Protein AF-A0A327JE93-F1 (afdb_monomer_lite)

Structure (mmCIF, N/CA/C/O backbone):
data_AF-A0A327JE93-F1
#
_entry.id   AF-A0A327JE93-F1
#
loop_
_atom_site.group_PDB
_atom_site.id
_atom_site.type_symbol
_atom_site.label_atom_id
_atom_site.label_alt_id
_atom_site.label_comp_id
_atom_site.label_asym_id
_atom_site.label_entity_id
_atom_site.label_seq_id
_atom_site.pdbx_PDB_ins_code
_atom_site.Cartn_x
_atom_site.Cartn_y
_atom_site.Cartn_z
_atom_site.occupancy
_atom_site.B_iso_or_equiv
_atom_site.auth_seq_id
_atom_site.auth_comp_id
_atom_site.auth_asym_id
_atom_site.auth_atom_id
_atom_site.pdbx_PDB_model_num
ATOM 1 N N . MET A 1 1 ? 20.959 5.901 -32.735 1.00 60.09 1 MET A N 1
ATOM 2 C CA . MET A 1 1 ? 19.757 5.171 -32.271 1.00 60.09 1 MET A CA 1
ATOM 3 C C . MET A 1 1 ? 19.892 4.758 -30.803 1.00 60.09 1 MET A C 1
ATOM 5 O O . MET A 1 1 ? 19.018 5.118 -30.024 1.00 60.09 1 MET A O 1
ATOM 9 N N . CYS A 1 2 ? 21.016 4.156 -30.385 1.00 70.19 2 CYS A N 1
ATOM 10 C CA . CYS A 1 2 ? 21.260 3.728 -28.993 1.00 70.19 2 CYS A CA 1
ATOM 11 C C . CYS A 1 2 ? 21.131 4.843 -27.937 1.00 70.19 2 CYS A C 1
ATOM 13 O O . CYS A 1 2 ? 20.485 4.636 -26.917 1.00 70.19 2 CYS A O 1
ATOM 15 N N . ASN A 1 3 ? 21.637 6.059 -28.193 1.00 75.62 3 ASN A N 1
ATOM 16 C CA . ASN A 1 3 ? 21.497 7.179 -27.241 1.00 75.62 3 ASN A CA 1
ATOM 17 C C . ASN A 1 3 ? 20.032 7.545 -26.941 1.00 75.62 3 ASN A C 1
ATOM 19 O O . ASN A 1 3 ? 19.712 7.931 -25.821 1.00 75.62 3 ASN A O 1
ATOM 23 N N . MET A 1 4 ? 19.132 7.411 -27.921 1.00 80.50 4 MET A N 1
ATOM 24 C CA . MET A 1 4 ? 17.709 7.693 -27.719 1.00 80.50 4 MET A CA 1
ATOM 25 C C . MET A 1 4 ? 17.044 6.601 -26.874 1.00 80.50 4 MET A C 1
ATOM 27 O O . MET A 1 4 ? 16.288 6.925 -25.965 1.00 80.50 4 MET A O 1
ATOM 31 N N . LEU A 1 5 ? 17.377 5.329 -27.125 1.00 78.69 5 LEU A N 1
ATOM 32 C CA . LEU A 1 5 ? 16.894 4.192 -26.335 1.00 78.69 5 LEU A CA 1
ATOM 33 C C . LEU A 1 5 ? 17.378 4.266 -24.882 1.00 78.69 5 LEU A C 1
ATOM 35 O O . LEU A 1 5 ? 16.567 4.111 -23.976 1.00 78.69 5 LEU A O 1
ATOM 39 N N . ARG A 1 6 ? 18.649 4.617 -24.651 1.00 81.75 6 ARG A N 1
ATOM 40 C CA . ARG A 1 6 ? 19.206 4.831 -23.303 1.00 81.75 6 ARG A CA 1
ATOM 41 C C . ARG A 1 6 ? 18.495 5.957 -22.546 1.00 81.75 6 ARG A C 1
ATOM 43 O O . ARG A 1 6 ? 18.155 5.792 -21.381 1.00 81.75 6 ARG A O 1
ATOM 50 N N . LEU A 1 7 ? 18.206 7.085 -23.205 1.00 83.38 7 LEU A N 1
ATOM 51 C CA . LEU A 1 7 ? 17.435 8.177 -22.592 1.00 83.38 7 LEU A CA 1
ATOM 52 C C . LEU A 1 7 ? 15.996 7.766 -22.259 1.00 83.38 7 LEU A C 1
ATOM 54 O O . LEU A 1 7 ? 15.440 8.227 -21.264 1.00 83.38 7 LEU A O 1
ATOM 58 N N . MET A 1 8 ? 15.376 6.929 -23.094 1.00 85.00 8 MET A N 1
ATOM 59 C CA . MET A 1 8 ? 14.058 6.370 -22.802 1.00 85.00 8 MET A CA 1
ATOM 60 C C . MET A 1 8 ? 14.125 5.379 -21.628 1.00 85.00 8 MET A C 1
ATOM 62 O O . MET A 1 8 ? 13.244 5.422 -20.774 1.00 85.00 8 MET A O 1
ATOM 66 N N . ASN A 1 9 ? 15.174 4.551 -21.541 1.00 87.75 9 ASN A N 1
ATOM 67 C CA . ASN A 1 9 ? 15.390 3.630 -20.420 1.00 87.75 9 ASN A CA 1
ATOM 68 C C . ASN A 1 9 ? 15.535 4.379 -19.095 1.00 87.75 9 ASN A C 1
ATOM 70 O O . ASN A 1 9 ? 14.798 4.099 -18.160 1.00 87.75 9 ASN A O 1
ATOM 74 N N . LEU A 1 10 ? 16.353 5.438 -19.067 1.00 88.25 10 LEU A N 1
ATOM 75 C CA . LEU A 1 10 ? 16.530 6.285 -17.884 1.00 88.25 10 LEU A CA 1
ATOM 76 C C . LEU A 1 10 ? 15.201 6.867 -17.369 1.00 88.25 10 LEU A C 1
ATOM 78 O O . LEU A 1 10 ? 14.983 6.972 -16.165 1.00 88.25 10 LEU A O 1
ATOM 82 N N . LYS A 1 11 ? 14.286 7.248 -18.271 1.00 88.56 11 LYS A N 1
ATOM 83 C CA . LYS A 1 11 ? 12.955 7.737 -17.875 1.00 88.56 11 LYS A CA 1
ATOM 84 C C . LYS A 1 11 ? 12.095 6.640 -17.252 1.00 88.56 11 LYS A C 1
ATOM 86 O O . LYS A 1 11 ? 11.369 6.918 -16.300 1.00 88.56 11 LYS A O 1
ATOM 91 N N . ASP A 1 12 ? 12.154 5.422 -17.780 1.00 89.56 12 ASP A N 1
ATOM 92 C CA . ASP A 1 12 ? 11.405 4.300 -17.214 1.00 89.56 12 ASP A CA 1
ATOM 93 C C . ASP A 1 12 ? 12.036 3.785 -15.912 1.00 89.56 12 ASP A C 1
ATOM 95 O O . ASP A 1 12 ? 11.295 3.441 -14.997 1.00 89.56 12 ASP A O 1
ATOM 99 N N . GLU A 1 13 ? 13.360 3.853 -15.750 1.00 89.25 13 GLU A N 1
ATOM 100 C CA . GLU A 1 13 ? 14.053 3.614 -14.474 1.00 89.25 13 GLU A CA 1
ATOM 101 C C . GLU A 1 13 ? 13.635 4.632 -13.399 1.00 89.25 13 GLU A C 1
ATOM 103 O O . GLU A 1 13 ? 13.367 4.273 -12.250 1.00 89.25 13 GLU A O 1
ATOM 108 N N . GLN A 1 14 ? 13.515 5.913 -13.767 1.00 92.12 14 GLN A N 1
ATOM 109 C CA . GLN A 1 14 ? 12.978 6.949 -12.877 1.00 92.12 14 GLN A CA 1
ATOM 110 C C . GLN A 1 14 ? 11.518 6.673 -12.493 1.00 92.12 14 GLN A C 1
ATOM 112 O O . GLN A 1 14 ? 11.146 6.841 -11.330 1.00 92.12 14 GLN A O 1
ATOM 117 N N . ALA A 1 15 ? 10.690 6.227 -13.443 1.00 89.94 15 ALA A N 1
ATOM 118 C CA . ALA A 1 15 ? 9.308 5.837 -13.171 1.00 89.94 15 ALA A CA 1
ATOM 119 C C . ALA A 1 15 ? 9.230 4.604 -12.254 1.00 89.94 15 ALA A C 1
ATOM 121 O O . ALA A 1 15 ? 8.445 4.605 -11.309 1.00 89.94 15 ALA A O 1
ATOM 122 N N . LEU A 1 16 ? 10.088 3.602 -12.468 1.00 91.75 16 LEU A N 1
ATOM 123 C CA . LEU A 1 16 ? 10.202 2.424 -11.607 1.00 91.75 16 LEU A CA 1
ATOM 124 C C . LEU A 1 16 ? 10.612 2.812 -10.181 1.00 91.75 16 LEU A C 1
ATOM 126 O O . LEU A 1 16 ? 10.018 2.350 -9.212 1.00 91.75 16 LEU A O 1
ATOM 130 N N . THR A 1 17 ? 11.580 3.721 -10.049 1.00 93.12 17 THR A N 1
ATOM 131 C CA . THR A 1 17 ? 12.024 4.242 -8.747 1.00 93.12 17 THR A CA 1
ATOM 132 C C . THR A 1 17 ? 10.876 4.941 -8.018 1.00 93.12 17 THR A C 1
ATOM 134 O O . THR A 1 17 ? 10.692 4.764 -6.815 1.00 93.12 17 THR A O 1
ATOM 137 N N . LYS A 1 18 ? 10.061 5.712 -8.747 1.00 93.38 18 LYS A N 1
ATOM 138 C CA . LYS A 1 18 ? 8.865 6.347 -8.189 1.00 93.38 18 LYS A CA 1
ATOM 139 C C . LYS A 1 18 ? 7.839 5.309 -7.718 1.00 93.38 18 LYS A C 1
ATOM 141 O O . LYS A 1 18 ? 7.333 5.456 -6.611 1.00 93.38 18 LYS A O 1
ATOM 146 N N . ALA A 1 19 ? 7.577 4.263 -8.502 1.00 91.50 19 ALA A N 1
ATOM 147 C CA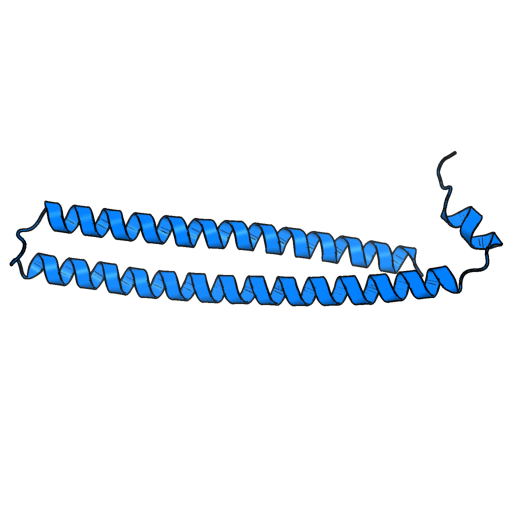 . ALA A 1 19 ? 6.671 3.182 -8.109 1.00 91.50 19 ALA A CA 1
ATOM 148 C C . ALA A 1 19 ? 7.150 2.465 -6.831 1.00 91.50 19 ALA A C 1
ATOM 150 O O . ALA A 1 19 ? 6.361 2.246 -5.920 1.00 91.50 19 ALA A O 1
ATOM 151 N N . MET A 1 20 ? 8.454 2.199 -6.697 1.00 91.31 20 MET A N 1
ATOM 152 C CA . MET A 1 20 ? 9.032 1.610 -5.476 1.00 91.31 20 MET A CA 1
ATOM 153 C C . MET A 1 20 ? 8.905 2.520 -4.242 1.00 91.31 20 MET A C 1
ATOM 155 O O . MET A 1 20 ? 8.687 2.049 -3.123 1.00 91.31 20 MET A O 1
ATOM 159 N N . ASN A 1 21 ? 9.022 3.838 -4.424 1.00 93.25 21 ASN A N 1
ATOM 160 C CA . ASN A 1 21 ? 8.769 4.786 -3.338 1.00 93.25 21 ASN A CA 1
ATOM 161 C C . ASN A 1 21 ? 7.286 4.787 -2.938 1.00 93.25 21 ASN A C 1
ATOM 163 O O . ASN A 1 21 ? 6.984 4.786 -1.746 1.00 93.25 21 ASN A O 1
ATOM 167 N N . ASN A 1 22 ? 6.373 4.725 -3.912 1.00 91.69 22 ASN A N 1
ATOM 168 C CA . ASN A 1 22 ? 4.937 4.614 -3.651 1.00 91.69 22 ASN A CA 1
ATOM 169 C C . ASN A 1 22 ? 4.591 3.302 -2.918 1.00 91.69 22 ASN A C 1
ATOM 171 O O . ASN A 1 22 ? 3.792 3.327 -1.990 1.00 91.69 22 ASN A O 1
ATOM 175 N N . GLU A 1 23 ? 5.223 2.176 -3.274 1.00 91.50 23 GLU A N 1
ATOM 176 C CA . GLU A 1 23 ? 5.091 0.876 -2.582 1.00 91.50 23 GLU A CA 1
ATOM 177 C C . GLU A 1 23 ? 5.505 0.989 -1.106 1.00 91.50 23 GLU A C 1
ATOM 179 O O . GLU A 1 23 ? 4.824 0.497 -0.202 1.00 91.50 23 GLU A O 1
ATOM 184 N N . THR A 1 24 ? 6.604 1.705 -0.849 1.00 92.69 24 THR A N 1
ATOM 185 C CA . THR A 1 24 ? 7.081 1.976 0.513 1.00 92.69 24 THR A CA 1
ATOM 186 C C . THR A 1 24 ? 6.076 2.830 1.294 1.00 92.69 24 THR A C 1
ATOM 188 O O . THR A 1 24 ? 5.797 2.549 2.461 1.00 92.69 24 THR A O 1
ATOM 191 N N . GLU A 1 25 ? 5.498 3.852 0.658 1.00 93.25 25 GLU A N 1
ATOM 192 C CA . GLU A 1 25 ? 4.477 4.709 1.266 1.00 93.25 25 GLU A CA 1
ATOM 193 C C . GLU A 1 25 ? 3.187 3.933 1.577 1.00 93.25 25 GLU A C 1
ATOM 195 O O . GLU A 1 25 ? 2.669 4.031 2.691 1.00 93.25 25 GLU A O 1
ATOM 200 N N . ALA A 1 26 ? 2.691 3.130 0.633 1.00 91.50 26 ALA A N 1
ATOM 201 C CA . ALA A 1 26 ? 1.508 2.290 0.814 1.00 91.50 26 ALA A CA 1
ATOM 202 C C . ALA A 1 26 ? 1.699 1.288 1.966 1.00 91.50 26 ALA A C 1
ATOM 204 O O . ALA A 1 26 ? 0.853 1.196 2.857 1.00 91.50 26 ALA A O 1
ATOM 205 N N . THR A 1 27 ? 2.862 0.634 2.033 1.00 91.00 27 THR A N 1
ATOM 206 C CA . THR A 1 27 ? 3.218 -0.268 3.142 1.00 91.00 27 THR A CA 1
ATOM 207 C C . THR A 1 27 ? 3.223 0.454 4.495 1.00 91.00 27 THR A C 1
ATOM 209 O O . THR A 1 27 ? 2.725 -0.082 5.493 1.00 91.00 27 THR A O 1
ATOM 212 N N . SER A 1 28 ? 3.755 1.683 4.546 1.00 95.38 28 SER A N 1
ATOM 213 C CA . SER A 1 28 ? 3.718 2.504 5.763 1.00 95.38 28 SER A CA 1
ATOM 214 C C . SER A 1 28 ? 2.280 2.800 6.182 1.00 95.38 28 SER A C 1
ATOM 216 O O . SER A 1 28 ? 1.933 2.567 7.336 1.00 95.38 28 SER A O 1
ATOM 218 N N . LYS A 1 29 ? 1.424 3.226 5.243 1.00 94.94 29 LYS A N 1
ATOM 219 C CA . LYS A 1 29 ? 0.010 3.534 5.513 1.00 94.94 29 LYS A CA 1
ATOM 220 C C . LYS A 1 29 ? -0.762 2.327 6.038 1.00 94.94 29 LYS A C 1
ATOM 222 O O . LYS A 1 29 ? -1.504 2.470 7.002 1.00 94.94 29 LYS A O 1
ATOM 227 N N . ILE A 1 30 ? -0.552 1.139 5.470 1.00 93.75 30 ILE A N 1
ATOM 228 C CA . ILE A 1 30 ? -1.176 -0.105 5.957 1.00 93.75 30 ILE A CA 1
ATOM 229 C C . ILE A 1 30 ? -0.731 -0.405 7.396 1.00 93.75 30 ILE A C 1
ATOM 231 O O . ILE A 1 30 ? -1.542 -0.777 8.246 1.00 93.75 30 ILE A O 1
ATOM 235 N N . THR A 1 31 ? 0.558 -0.219 7.686 1.00 94.88 31 THR A N 1
ATOM 236 C CA . THR A 1 31 ? 1.110 -0.440 9.030 1.00 94.88 31 THR A CA 1
ATOM 237 C C . THR A 1 31 ? 0.546 0.557 10.044 1.00 94.88 31 THR A C 1
ATOM 239 O O . THR A 1 31 ? 0.174 0.158 11.151 1.00 94.88 31 THR A O 1
ATOM 242 N N . ASP A 1 32 ? 0.461 1.835 9.673 1.00 96.38 32 ASP A N 1
ATOM 243 C CA . ASP A 1 32 ? -0.118 2.887 10.508 1.00 96.38 32 ASP A CA 1
ATOM 244 C C . ASP A 1 32 ? -1.612 2.636 10.756 1.00 96.38 32 ASP A C 1
ATOM 246 O O . ASP A 1 32 ? -2.034 2.635 11.910 1.00 96.38 32 ASP A O 1
ATOM 250 N N . LEU A 1 33 ? -2.385 2.286 9.723 1.00 96.56 33 LEU A N 1
ATOM 251 C CA . LEU A 1 33 ? -3.806 1.946 9.846 1.00 96.56 33 LEU A CA 1
ATOM 252 C C . LEU A 1 33 ? -4.034 0.779 10.825 1.00 96.56 33 LEU A C 1
ATOM 254 O O . LEU A 1 33 ? -4.914 0.836 11.685 1.00 96.56 33 LEU A O 1
ATOM 258 N N . ALA A 1 34 ? -3.215 -0.274 10.746 1.00 95.81 34 ALA A N 1
ATOM 259 C CA . ALA A 1 34 ? -3.302 -1.414 11.661 1.00 95.81 34 ALA A CA 1
ATOM 260 C C . ALA A 1 34 ? -2.970 -1.040 13.118 1.00 95.81 34 ALA A C 1
ATOM 262 O O . ALA A 1 34 ? -3.534 -1.621 14.055 1.00 95.81 34 ALA A O 1
ATOM 263 N N . ARG A 1 35 ? -2.050 -0.088 13.327 1.00 97.62 35 ARG A N 1
ATOM 264 C CA . ARG A 1 35 ? -1.754 0.460 14.658 1.00 97.62 35 ARG A CA 1
ATOM 265 C C . ARG A 1 35 ? -2.936 1.273 15.172 1.00 97.62 35 ARG A C 1
ATOM 267 O O . ARG A 1 35 ? -3.387 1.018 16.286 1.00 97.62 35 ARG A O 1
ATOM 274 N N . ASP A 1 36 ? -3.449 2.187 14.361 1.00 96.62 36 ASP A N 1
ATOM 275 C CA . ASP A 1 36 ? -4.513 3.107 14.754 1.00 96.62 36 ASP A CA 1
ATOM 276 C C . ASP A 1 36 ? -5.800 2.342 15.103 1.00 96.62 36 ASP A C 1
ATOM 278 O O . ASP A 1 36 ? -6.408 2.599 16.143 1.00 96.62 36 ASP A O 1
ATOM 282 N N . TYR A 1 37 ? -6.145 1.304 14.331 1.00 96.94 37 TYR A N 1
ATOM 283 C CA . TYR A 1 37 ? -7.236 0.380 14.663 1.00 96.94 37 TYR A CA 1
ATOM 284 C C . TYR A 1 37 ? -7.036 -0.303 16.026 1.00 96.94 37 TYR A C 1
ATOM 286 O O . TYR A 1 37 ? -7.951 -0.361 16.854 1.00 96.94 37 TYR A O 1
ATOM 294 N N . ARG A 1 38 ? -5.826 -0.814 16.293 1.00 97.50 38 ARG A N 1
ATOM 295 C CA . ARG A 1 38 ? -5.509 -1.478 17.566 1.00 97.50 38 ARG A CA 1
ATOM 296 C C . ARG A 1 38 ? -5.643 -0.519 18.744 1.00 97.50 38 ARG A C 1
ATOM 298 O O . ARG A 1 38 ? -6.190 -0.909 19.779 1.00 97.50 38 ARG A O 1
ATOM 305 N N . ASP A 1 39 ? -5.144 0.701 18.594 1.00 97.81 39 ASP A N 1
ATOM 306 C CA . ASP A 1 39 ? -5.177 1.717 19.641 1.00 97.81 39 ASP A CA 1
ATOM 307 C C . ASP A 1 39 ? -6.610 2.207 19.893 1.00 97.81 39 ASP A C 1
ATOM 309 O O . ASP A 1 39 ? -7.033 2.275 21.048 1.00 97.81 39 ASP A O 1
ATOM 313 N N . ALA A 1 40 ? -7.404 2.427 18.841 1.00 96.00 40 ALA A N 1
ATOM 314 C CA . ALA A 1 40 ? -8.824 2.758 18.957 1.00 96.00 40 ALA A CA 1
ATOM 315 C C . ALA A 1 40 ? -9.607 1.663 19.701 1.00 96.00 40 ALA A C 1
ATOM 317 O O . ALA A 1 40 ? -10.297 1.943 20.685 1.00 96.00 40 ALA A O 1
ATOM 318 N N . LYS A 1 41 ? -9.427 0.395 19.309 1.00 96.19 41 LYS A N 1
ATOM 319 C CA . LYS A 1 41 ? -10.074 -0.749 19.968 1.00 96.19 41 LYS A CA 1
ATOM 320 C C . LYS A 1 41 ? -9.659 -0.879 21.432 1.00 96.19 41 LYS A C 1
ATOM 322 O O . LYS A 1 41 ? -10.485 -1.186 22.291 1.00 96.19 41 LYS A O 1
ATOM 327 N N . LYS A 1 42 ? -8.381 -0.641 21.740 1.00 96.62 42 LYS A N 1
ATOM 328 C CA . LYS A 1 42 ? -7.874 -0.639 23.117 1.00 96.62 42 LYS A CA 1
ATOM 329 C C . LYS A 1 42 ? -8.522 0.465 23.955 1.00 96.62 42 LYS A C 1
ATOM 331 O O . LYS A 1 42 ? -8.868 0.196 25.101 1.00 96.62 42 LYS A O 1
ATOM 336 N N . ASN A 1 43 ? -8.692 1.661 23.398 1.00 96.12 43 ASN A N 1
ATOM 337 C CA . ASN A 1 43 ? -9.315 2.783 24.098 1.00 96.12 43 ASN A CA 1
ATOM 338 C C . ASN A 1 43 ? -10.791 2.503 24.402 1.00 96.12 43 ASN A C 1
ATOM 340 O O . ASN A 1 43 ? -11.199 2.651 25.549 1.00 96.12 43 ASN A O 1
ATOM 344 N N . ILE A 1 44 ? -11.550 1.981 23.433 1.00 94.56 44 ILE A N 1
ATOM 345 C CA . ILE A 1 44 ? -12.949 1.570 23.646 1.00 94.56 44 ILE A CA 1
ATOM 346 C C . ILE A 1 44 ? -13.044 0.497 24.742 1.00 94.56 44 ILE A C 1
ATOM 348 O O . ILE A 1 44 ? -13.852 0.607 25.658 1.00 94.56 44 ILE A O 1
ATOM 352 N N . ASN A 1 45 ? -12.166 -0.510 24.710 1.00 93.62 45 ASN A N 1
ATOM 353 C CA . ASN A 1 45 ? -12.122 -1.551 25.745 1.00 93.62 45 ASN A CA 1
ATOM 354 C C . ASN A 1 45 ? -11.744 -1.036 27.142 1.00 93.62 45 ASN A C 1
ATOM 356 O O . ASN A 1 45 ? -11.980 -1.740 28.119 1.00 93.62 45 ASN A O 1
ATOM 360 N N . ALA A 1 46 ? -11.086 0.120 27.240 1.00 94.25 46 ALA A N 1
ATOM 361 C CA . ALA A 1 46 ? -10.727 0.733 28.514 1.00 94.25 46 ALA A CA 1
ATOM 362 C C . ALA A 1 46 ? -11.820 1.678 29.038 1.00 94.25 46 ALA A C 1
ATOM 364 O O . ALA A 1 46 ? -11.877 1.922 30.241 1.00 94.25 46 ALA A O 1
ATOM 365 N N . GLU A 1 47 ? -12.648 2.221 28.145 1.00 94.38 47 GLU A N 1
ATOM 366 C CA . GLU A 1 47 ? -13.719 3.168 28.464 1.00 94.38 47 GLU A CA 1
ATOM 367 C C . GLU A 1 47 ? -15.021 2.467 28.878 1.00 94.38 47 GLU A C 1
ATOM 369 O O . GLU A 1 47 ? -15.739 2.981 29.732 1.00 94.38 47 GLU A O 1
ATOM 374 N N . TYR A 1 48 ? -15.290 1.278 28.332 1.00 92.94 48 TYR A N 1
ATOM 375 C CA . TYR A 1 48 ? -16.538 0.546 28.546 1.00 92.94 48 TYR A CA 1
ATOM 376 C C . TYR A 1 48 ? -16.332 -0.798 29.246 1.00 92.94 48 TYR A C 1
ATOM 378 O O . TYR A 1 48 ? -15.308 -1.466 29.074 1.00 92.94 48 TYR A O 1
ATOM 386 N N . GLU A 1 49 ? -17.345 -1.230 30.002 1.00 88.75 49 GLU A N 1
ATOM 387 C CA . GLU A 1 49 ? -17.392 -2.589 30.539 1.00 88.75 49 GLU A CA 1
ATOM 388 C C . GLU A 1 49 ? -17.566 -3.620 29.413 1.00 88.75 49 GLU A C 1
ATOM 390 O O . GLU A 1 49 ? -18.032 -3.321 28.314 1.00 88.75 49 GLU A O 1
ATOM 395 N N . TYR A 1 50 ? -17.156 -4.861 29.675 1.00 81.75 50 TYR A N 1
ATOM 396 C CA . TYR A 1 50 ? -17.102 -5.898 28.644 1.00 81.75 50 TYR A CA 1
ATOM 397 C C . TYR A 1 50 ? -18.481 -6.237 28.050 1.00 81.75 50 TYR A C 1
ATOM 399 O O . TYR A 1 50 ? -18.572 -6.406 26.834 1.00 81.75 50 TYR A O 1
ATOM 407 N N . ASP A 1 51 ? -19.521 -6.272 28.891 1.00 86.50 51 ASP A N 1
ATOM 408 C CA . ASP A 1 51 ? -20.906 -6.613 28.524 1.00 86.50 51 ASP A CA 1
ATOM 409 C C . ASP A 1 51 ? -21.735 -5.387 28.084 1.00 86.50 51 ASP A C 1
ATOM 411 O O . ASP A 1 51 ? -22.965 -5.449 28.008 1.00 86.50 51 ASP A O 1
ATOM 415 N N . ASP A 1 52 ? -21.083 -4.249 27.829 1.00 92.25 52 ASP A N 1
ATOM 416 C CA . ASP A 1 52 ? -21.764 -3.036 27.390 1.00 92.25 52 ASP A CA 1
ATOM 417 C C . ASP A 1 52 ? -22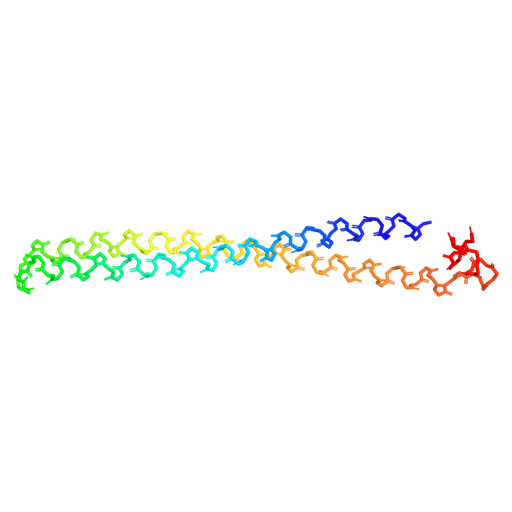.113 -3.109 25.894 1.00 92.25 52 ASP A C 1
ATOM 419 O O . ASP A 1 52 ? -21.246 -3.277 25.034 1.00 92.25 52 ASP A O 1
ATOM 423 N N . VAL A 1 53 ? -23.395 -2.940 25.571 1.00 91.94 53 VAL A N 1
ATOM 424 C CA . VAL A 1 53 ? -23.893 -2.914 24.188 1.00 91.94 53 VAL A CA 1
ATOM 425 C C . VAL A 1 53 ? -23.287 -1.745 23.400 1.00 91.94 53 VAL A C 1
ATOM 427 O O . VAL A 1 53 ? -23.026 -1.879 22.205 1.00 91.94 53 VAL A O 1
ATOM 430 N N . GLU A 1 54 ? -23.017 -0.609 24.050 1.00 92.44 54 GLU A N 1
ATOM 431 C CA . GLU A 1 54 ? -22.386 0.550 23.408 1.00 92.44 54 GLU A CA 1
ATOM 432 C C . GLU A 1 54 ? -20.938 0.240 22.997 1.00 92.44 54 GLU A C 1
ATOM 434 O O . GLU A 1 54 ? -20.472 0.683 21.944 1.00 92.44 54 GLU A O 1
ATOM 439 N N . ARG A 1 55 ? -20.234 -0.589 23.780 1.00 94.25 55 ARG A N 1
ATOM 440 C CA . ARG A 1 55 ? -18.884 -1.059 23.448 1.00 94.25 55 ARG A CA 1
ATOM 441 C C . ARG A 1 55 ? -18.883 -1.867 22.157 1.00 94.25 55 ARG A C 1
ATOM 443 O O . ARG A 1 55 ? -18.023 -1.647 21.307 1.00 94.25 55 ARG A O 1
ATOM 450 N N . GLU A 1 56 ? -19.810 -2.814 22.029 1.00 93.69 56 GLU A N 1
ATOM 451 C CA . GLU A 1 56 ? -19.910 -3.673 20.845 1.00 93.69 56 GLU A CA 1
ATOM 452 C C . GLU A 1 56 ? -20.196 -2.850 19.587 1.00 93.69 56 GLU A C 1
ATOM 454 O O . GLU A 1 56 ? -19.484 -3.004 18.597 1.00 93.69 56 GLU A O 1
ATOM 459 N N . GLN A 1 57 ? -21.144 -1.910 19.663 1.00 95.25 57 GLN A N 1
ATOM 460 C CA . GLN A 1 57 ? -21.477 -1.012 18.552 1.00 95.25 57 GLN A CA 1
ATOM 461 C C . GLN A 1 57 ? -20.271 -0.176 18.111 1.00 95.25 57 GLN A C 1
ATOM 463 O O . GLN A 1 57 ? -19.944 -0.134 16.928 1.00 95.25 57 GLN A O 1
ATOM 468 N N . LYS A 1 58 ? -19.544 0.431 19.057 1.00 95.12 58 LYS A N 1
ATOM 469 C CA . LYS A 1 58 ? -18.345 1.217 18.730 1.00 95.12 58 LYS A CA 1
ATOM 470 C C . LYS A 1 58 ? -17.226 0.371 18.129 1.00 95.12 58 LYS A C 1
ATOM 472 O O . LYS A 1 58 ? -16.507 0.853 17.259 1.00 95.12 58 LYS A O 1
ATOM 477 N N . ILE A 1 59 ? -17.045 -0.869 18.597 1.00 95.00 59 ILE A N 1
ATOM 478 C CA . ILE A 1 59 ? -16.060 -1.792 18.016 1.00 95.00 59 ILE A CA 1
ATOM 479 C C . ILE A 1 59 ? -16.445 -2.151 16.580 1.00 95.00 59 ILE A C 1
ATOM 481 O O . ILE A 1 59 ? -15.569 -2.159 15.721 1.00 95.00 59 ILE A O 1
ATOM 485 N N . GLU A 1 60 ? -17.723 -2.422 16.319 1.00 96.38 60 GLU A N 1
ATOM 486 C CA . GLU A 1 60 ? -18.222 -2.730 14.976 1.00 96.38 60 GLU A CA 1
ATOM 487 C C . GLU A 1 60 ? -17.996 -1.555 14.012 1.00 96.38 60 GLU A C 1
ATOM 489 O O . GLU A 1 60 ? -17.423 -1.748 12.941 1.00 96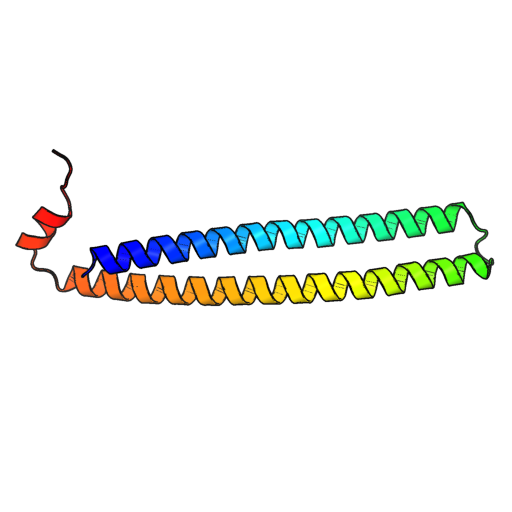.38 60 GLU A O 1
ATOM 494 N N . GLU A 1 61 ? -18.313 -0.326 14.431 1.00 96.50 61 GLU A N 1
ATOM 495 C CA . GLU A 1 61 ? -18.090 0.886 13.630 1.00 96.50 61 GLU A CA 1
ATOM 496 C C . GLU A 1 61 ? -16.617 1.068 13.228 1.00 96.50 61 GLU A C 1
ATOM 498 O O . GLU A 1 61 ? -16.313 1.303 12.054 1.00 96.50 61 GLU A O 1
ATOM 503 N N . ILE A 1 62 ? -15.679 0.927 14.176 1.00 96.94 62 ILE A N 1
ATOM 504 C CA . ILE A 1 62 ? -14.248 1.059 13.855 1.00 96.94 62 ILE A CA 1
ATOM 505 C C . ILE A 1 62 ? -13.722 -0.125 13.037 1.00 96.94 62 ILE A C 1
ATOM 507 O O . ILE A 1 62 ? -12.774 0.039 12.272 1.00 96.94 62 ILE A O 1
ATOM 511 N N . GLU A 1 63 ? -14.298 -1.320 13.195 1.00 97.12 63 GLU A N 1
ATOM 512 C CA . GLU A 1 63 ? -13.928 -2.503 12.416 1.00 97.12 63 GLU A CA 1
ATOM 513 C C . GLU A 1 63 ? -14.372 -2.378 10.965 1.00 97.12 63 GLU A C 1
ATOM 515 O O . GLU A 1 63 ? -13.619 -2.750 10.064 1.00 97.12 63 GLU A O 1
ATOM 520 N N . ASP A 1 64 ? -15.563 -1.844 10.728 1.00 97.81 64 ASP A N 1
ATOM 521 C CA . ASP A 1 64 ? -16.070 -1.636 9.380 1.00 97.81 64 ASP A CA 1
ATOM 522 C C . ASP A 1 64 ? -15.321 -0.517 8.664 1.00 97.81 64 ASP A C 1
ATOM 524 O O . ASP A 1 64 ? -14.913 -0.710 7.516 1.00 97.81 64 ASP A O 1
ATOM 528 N N . GLN A 1 65 ? -15.021 0.589 9.352 1.00 96.88 65 GLN A N 1
ATOM 529 C CA . GLN A 1 65 ? -14.162 1.629 8.784 1.00 96.88 65 GLN A CA 1
ATOM 530 C C . GLN A 1 65 ? -12.764 1.082 8.459 1.00 96.88 65 GLN A C 1
ATOM 532 O O . GLN A 1 65 ? -12.272 1.269 7.349 1.00 96.88 65 GLN A O 1
ATOM 537 N N . TYR A 1 66 ? -12.157 0.321 9.376 1.00 97.12 66 TYR A N 1
ATOM 538 C CA . TYR A 1 66 ? -10.853 -0.303 9.148 1.00 97.12 66 TYR A CA 1
ATOM 539 C C . TYR A 1 66 ? -10.848 -1.233 7.926 1.00 97.12 66 TYR A C 1
ATOM 541 O O . TYR A 1 66 ? -9.891 -1.225 7.153 1.00 97.12 66 TYR A O 1
ATOM 549 N N . LYS A 1 67 ? -11.905 -2.031 7.717 1.00 97.06 67 LYS A N 1
ATOM 550 C CA . LYS A 1 67 ? -12.021 -2.904 6.535 1.00 97.06 67 LYS A CA 1
ATOM 551 C C . LYS A 1 67 ? -12.114 -2.103 5.238 1.00 97.06 67 LYS A C 1
ATOM 553 O O . LYS A 1 67 ? -11.517 -2.523 4.249 1.00 97.06 67 LYS A O 1
ATOM 558 N N . LEU A 1 68 ? -12.862 -0.998 5.235 1.00 97.31 68 LEU A N 1
ATOM 559 C CA . LEU A 1 68 ? -12.993 -0.121 4.068 1.00 97.31 68 LEU A CA 1
ATOM 560 C C . LEU A 1 68 ? -11.651 0.528 3.718 1.00 97.31 68 LEU A C 1
ATOM 562 O O . LEU A 1 68 ? -11.194 0.397 2.584 1.00 97.31 68 LEU A O 1
ATOM 566 N N . ASP A 1 69 ? -10.984 1.127 4.704 1.00 95.69 69 ASP A N 1
ATOM 567 C CA . ASP A 1 69 ? -9.686 1.784 4.511 1.00 95.69 69 ASP A CA 1
ATOM 568 C C . ASP A 1 69 ? -8.613 0.777 4.062 1.00 95.69 69 ASP A C 1
ATOM 570 O O . ASP A 1 69 ? -7.794 1.053 3.183 1.00 95.69 69 ASP A O 1
ATOM 574 N N . LEU A 1 70 ? -8.632 -0.437 4.625 1.00 95.88 70 LEU A N 1
ATOM 575 C CA . LEU A 1 70 ? -7.713 -1.503 4.231 1.00 95.88 70 LEU A CA 1
ATOM 576 C C . LEU A 1 70 ? -7.978 -1.990 2.799 1.00 95.88 70 LEU A C 1
ATOM 578 O O . LEU A 1 70 ? -7.032 -2.337 2.092 1.00 95.88 70 LEU A O 1
ATOM 582 N N . ALA A 1 71 ? -9.238 -2.039 2.362 1.00 95.50 71 ALA A N 1
ATOM 583 C CA . ALA A 1 71 ? -9.580 -2.404 0.991 1.00 95.50 71 ALA A CA 1
ATOM 584 C C . ALA A 1 71 ? -9.040 -1.371 -0.008 1.00 95.50 71 ALA A C 1
ATOM 586 O O . ALA A 1 71 ? -8.377 -1.764 -0.966 1.00 95.50 71 ALA A O 1
ATOM 587 N N . GLU A 1 72 ? -9.226 -0.076 0.263 1.00 95.19 72 GLU A N 1
ATOM 588 C CA . GLU A 1 72 ? -8.693 1.008 -0.574 1.00 95.19 72 GLU A CA 1
ATOM 589 C C . GLU A 1 72 ? -7.161 0.939 -0.682 1.00 95.19 72 GLU A C 1
ATOM 591 O O . GLU A 1 72 ? -6.601 0.985 -1.779 1.00 95.19 72 GLU A O 1
ATOM 596 N N . LEU A 1 73 ? -6.464 0.744 0.444 1.00 94.06 73 LEU A N 1
ATOM 597 C CA . LEU A 1 73 ? -5.004 0.619 0.440 1.00 94.06 73 LEU A CA 1
ATOM 598 C C . LEU A 1 73 ? -4.514 -0.622 -0.323 1.00 94.06 73 LEU A C 1
ATOM 600 O O . LEU A 1 73 ? -3.470 -0.565 -0.973 1.00 94.06 73 LEU A O 1
ATOM 604 N N . ASN A 1 74 ? -5.254 -1.732 -0.276 1.00 92.81 74 ASN A N 1
ATOM 605 C CA . ASN A 1 74 ? -4.914 -2.937 -1.038 1.00 92.81 74 ASN A CA 1
ATOM 606 C C . ASN A 1 74 ? -5.129 -2.755 -2.549 1.00 92.81 74 ASN A C 1
ATOM 608 O O . ASN A 1 74 ? -4.348 -3.287 -3.344 1.00 92.81 74 ASN A O 1
ATOM 612 N N . GLU A 1 75 ? -6.157 -2.009 -2.958 1.00 94.31 75 GLU A N 1
ATOM 613 C CA . GLU A 1 75 ? -6.353 -1.632 -4.363 1.00 94.31 75 GLU A CA 1
ATOM 614 C C . GLU A 1 75 ? -5.177 -0.784 -4.855 1.00 94.31 75 GLU A C 1
ATOM 616 O O . GLU A 1 75 ? -4.548 -1.129 -5.856 1.00 94.31 75 GLU A O 1
ATOM 621 N N . TRP A 1 76 ? -4.790 0.239 -4.087 1.00 93.56 76 TRP A N 1
ATOM 622 C CA . TRP A 1 76 ? -3.620 1.067 -4.392 1.00 93.56 76 TRP A CA 1
ATOM 623 C C . TRP A 1 76 ? -2.329 0.245 -4.486 1.00 93.56 76 TRP A C 1
ATOM 625 O O . TRP A 1 76 ? -1.531 0.443 -5.401 1.00 93.56 76 TRP A O 1
ATOM 635 N N . GLN A 1 77 ? -2.117 -0.700 -3.567 1.00 92.69 77 GLN A N 1
ATOM 636 C CA . GLN A 1 77 ? -0.951 -1.583 -3.599 1.00 92.69 77 GLN A CA 1
ATOM 637 C C . GLN A 1 77 ? -0.923 -2.435 -4.878 1.00 92.69 77 GLN A C 1
ATOM 639 O O . GLN A 1 77 ? 0.122 -2.571 -5.511 1.00 92.69 77 GLN A O 1
ATOM 644 N N . THR A 1 78 ? -2.081 -2.950 -5.296 1.00 93.75 78 THR A N 1
ATOM 645 C CA . THR A 1 78 ? -2.215 -3.741 -6.528 1.00 93.75 78 THR A CA 1
ATOM 646 C C . THR A 1 78 ? -1.894 -2.909 -7.773 1.00 93.75 78 THR A C 1
ATOM 648 O O . THR A 1 78 ? -1.238 -3.397 -8.694 1.00 93.75 78 THR A O 1
ATOM 651 N N . GLU A 1 79 ? -2.332 -1.649 -7.821 1.00 94.06 79 GLU A N 1
ATOM 652 C CA . GLU A 1 79 ? -1.997 -0.729 -8.915 1.00 94.06 79 GLU A CA 1
ATOM 653 C C . GLU A 1 79 ? -0.488 -0.469 -8.997 1.00 94.06 79 GLU A C 1
ATOM 655 O O . GLU A 1 79 ? 0.096 -0.585 -10.076 1.00 94.06 79 GLU A O 1
ATOM 660 N N . ILE A 1 80 ? 0.159 -0.205 -7.857 1.00 92.44 80 ILE A N 1
ATOM 661 C CA . ILE A 1 80 ? 1.611 0.011 -7.778 1.00 92.44 80 ILE A CA 1
ATOM 662 C C . ILE A 1 80 ? 2.384 -1.226 -8.256 1.00 92.44 80 ILE A C 1
ATOM 664 O O . ILE A 1 80 ? 3.344 -1.101 -9.023 1.00 92.44 80 ILE A O 1
ATOM 668 N N . ASP A 1 81 ? 1.959 -2.421 -7.842 1.00 91.88 81 ASP A N 1
ATOM 669 C CA . ASP A 1 81 ? 2.593 -3.676 -8.250 1.00 91.88 81 ASP A CA 1
ATOM 670 C C . ASP A 1 81 ? 2.487 -3.886 -9.768 1.00 91.88 81 ASP A C 1
ATOM 672 O O . ASP A 1 81 ? 3.467 -4.259 -10.422 1.00 91.88 81 ASP A O 1
ATOM 676 N N . ASN A 1 82 ? 1.326 -3.580 -10.355 1.00 93.25 82 ASN A N 1
ATOM 677 C CA . ASN A 1 82 ? 1.125 -3.646 -11.801 1.00 93.25 82 ASN A CA 1
ATOM 678 C C . ASN A 1 82 ? 2.015 -2.643 -12.551 1.00 93.25 82 ASN A C 1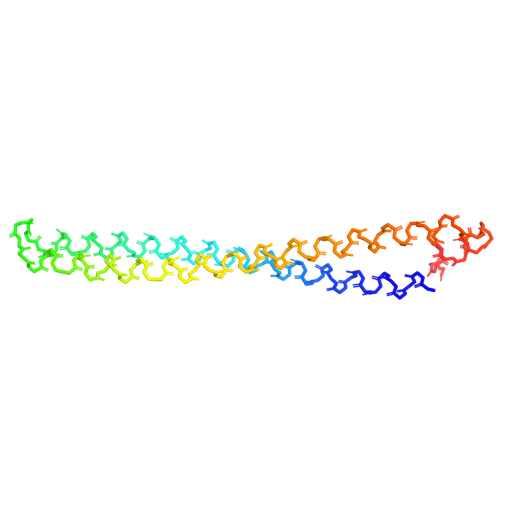
ATOM 680 O O . ASN A 1 82 ? 2.682 -3.027 -13.517 1.00 93.25 82 ASN A O 1
ATOM 684 N N . GLU A 1 83 ? 2.086 -1.387 -12.093 1.00 91.44 83 GLU A N 1
ATOM 685 C CA . GLU A 1 83 ? 2.968 -0.368 -12.682 1.00 91.44 83 GLU A CA 1
ATOM 686 C C . GLU A 1 83 ? 4.438 -0.807 -12.643 1.00 91.44 83 GLU A C 1
ATOM 688 O O . GLU A 1 83 ? 5.171 -0.672 -13.628 1.00 91.44 83 GLU A O 1
ATOM 693 N N . LYS A 1 84 ? 4.879 -1.378 -11.519 1.00 91.75 84 LYS A N 1
ATOM 694 C CA . LYS A 1 84 ? 6.244 -1.879 -11.331 1.00 91.75 84 LYS A CA 1
ATOM 695 C C . LYS A 1 84 ? 6.577 -2.994 -12.322 1.00 91.75 84 LYS A C 1
ATOM 697 O O . LYS A 1 84 ? 7.611 -2.918 -12.991 1.00 91.75 84 LYS A O 1
ATOM 702 N N . VAL A 1 85 ? 5.699 -3.990 -12.460 1.00 93.38 85 VAL A N 1
ATOM 703 C CA . VAL A 1 85 ? 5.882 -5.110 -13.400 1.00 93.38 85 VAL A CA 1
ATOM 704 C C . VAL A 1 85 ? 5.910 -4.621 -14.849 1.00 93.38 85 VAL A C 1
ATOM 706 O O . VAL A 1 85 ? 6.766 -5.047 -15.634 1.00 93.38 85 VAL A O 1
ATOM 709 N N . GLU A 1 86 ? 5.015 -3.701 -15.214 1.00 93.06 86 GLU A N 1
ATOM 710 C CA . GLU A 1 86 ? 4.991 -3.115 -16.554 1.00 93.06 86 GLU A CA 1
ATOM 711 C C . GLU A 1 86 ? 6.311 -2.396 -16.859 1.00 93.06 86 GLU A C 1
ATOM 713 O O . GLU A 1 86 ? 6.935 -2.647 -17.896 1.00 93.06 86 GLU A O 1
ATOM 718 N N . LYS A 1 87 ? 6.789 -1.552 -15.936 1.00 90.38 87 LYS A N 1
ATOM 719 C CA . LYS A 1 87 ? 8.039 -0.806 -16.117 1.00 90.38 87 LYS A CA 1
ATOM 720 C C . LYS A 1 87 ? 9.257 -1.710 -16.202 1.00 90.38 87 LYS A C 1
ATOM 722 O O . LYS A 1 87 ? 10.058 -1.534 -17.117 1.00 90.38 87 LYS A O 1
ATOM 727 N N . GLN A 1 88 ? 9.365 -2.712 -15.334 1.00 91.75 88 GLN A N 1
ATOM 728 C CA . GLN A 1 88 ? 10.441 -3.705 -15.404 1.00 91.75 88 GLN A CA 1
ATOM 729 C C . GLN A 1 88 ? 10.454 -4.436 -16.754 1.00 91.75 88 GLN A C 1
ATOM 731 O O . GLN A 1 88 ? 11.511 -4.606 -17.356 1.00 91.75 88 GLN A O 1
ATOM 736 N N . THR A 1 89 ? 9.278 -4.795 -17.277 1.00 93.25 89 THR A N 1
ATOM 737 C CA . THR A 1 89 ? 9.154 -5.458 -18.585 1.00 93.25 89 THR A CA 1
ATOM 738 C C . THR A 1 89 ? 9.601 -4.554 -19.737 1.00 93.25 89 THR A C 1
ATOM 740 O O . THR A 1 89 ? 10.245 -5.017 -20.680 1.00 93.25 89 THR A O 1
ATOM 743 N N . VAL A 1 90 ? 9.247 -3.265 -19.697 1.00 90.81 90 VAL A N 1
ATOM 744 C CA . VAL A 1 90 ? 9.642 -2.293 -20.730 1.00 90.81 90 VAL A CA 1
ATOM 745 C C . VAL A 1 90 ? 11.146 -2.034 -20.705 1.00 90.81 90 VAL A C 1
ATOM 747 O O . VAL A 1 90 ? 11.750 -1.959 -21.776 1.00 90.81 90 VAL A O 1
ATOM 750 N N . ILE A 1 91 ? 11.737 -1.919 -19.513 1.00 90.31 91 ILE A N 1
ATOM 751 C CA . ILE A 1 91 ? 13.181 -1.727 -19.335 1.00 90.31 91 ILE A CA 1
ATOM 752 C C . ILE A 1 91 ? 13.940 -2.918 -19.925 1.00 90.31 91 ILE A C 1
ATOM 754 O O . ILE A 1 91 ? 14.740 -2.720 -20.835 1.00 90.31 91 ILE A O 1
ATOM 758 N N . ALA A 1 92 ? 13.591 -4.146 -19.526 1.00 92.19 92 ALA A N 1
ATOM 759 C CA . ALA A 1 92 ? 14.255 -5.359 -20.010 1.00 92.19 92 ALA A CA 1
ATOM 760 C C . ALA A 1 92 ? 14.228 -5.472 -21.546 1.00 92.19 92 ALA A C 1
ATOM 762 O O . ALA A 1 92 ? 15.254 -5.678 -22.184 1.00 92.19 92 ALA A O 1
ATOM 763 N N . LYS A 1 93 ? 13.069 -5.224 -22.176 1.00 91.31 93 LYS A N 1
ATOM 764 C CA . LYS A 1 93 ? 12.958 -5.241 -23.647 1.00 91.31 93 LYS A CA 1
ATOM 765 C C . LYS A 1 93 ? 13.854 -4.208 -24.329 1.00 91.31 93 LYS A C 1
ATOM 767 O O . LYS A 1 93 ? 14.269 -4.415 -25.465 1.00 91.31 93 LYS A O 1
ATOM 772 N N . ARG A 1 94 ? 14.084 -3.054 -23.700 1.00 86.75 94 ARG A N 1
ATOM 773 C CA . ARG A 1 94 ? 14.938 -2.007 -24.271 1.00 86.75 94 ARG A CA 1
ATOM 774 C C . ARG A 1 94 ? 16.410 -2.282 -24.049 1.00 86.75 94 ARG A C 1
ATOM 776 O O . ARG A 1 94 ? 17.184 -1.937 -24.935 1.00 86.75 94 ARG A O 1
ATOM 783 N N . GLU A 1 95 ? 16.773 -2.884 -22.924 1.00 87.06 95 GLU A N 1
ATOM 784 C CA . GLU A 1 95 ? 18.121 -3.403 -22.687 1.00 87.06 95 GLU A CA 1
ATOM 785 C C . GLU A 1 95 ? 18.473 -4.439 -23.758 1.00 87.06 95 GLU A C 1
ATOM 787 O O . GLU A 1 95 ? 19.430 -4.216 -24.493 1.00 87.06 95 GLU A O 1
ATOM 792 N N . ASP A 1 96 ? 17.602 -5.428 -23.997 1.00 89.44 96 ASP A N 1
ATOM 793 C CA . ASP A 1 96 ? 17.779 -6.416 -25.074 1.00 89.44 96 ASP A CA 1
ATOM 794 C C . ASP A 1 96 ? 17.978 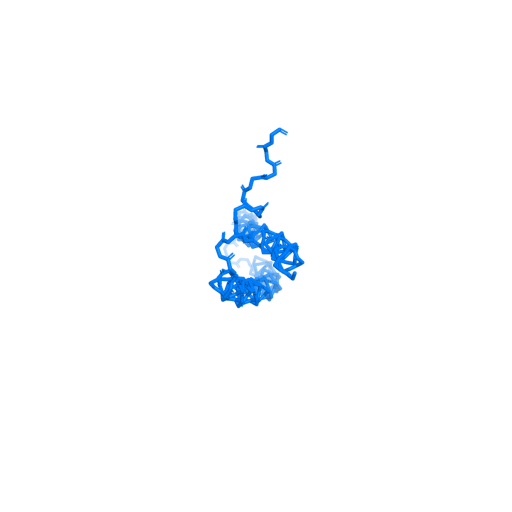-5.751 -26.454 1.00 89.44 96 ASP A C 1
ATOM 796 O O . ASP A 1 96 ? 18.819 -6.161 -27.257 1.00 89.44 96 ASP A O 1
ATOM 800 N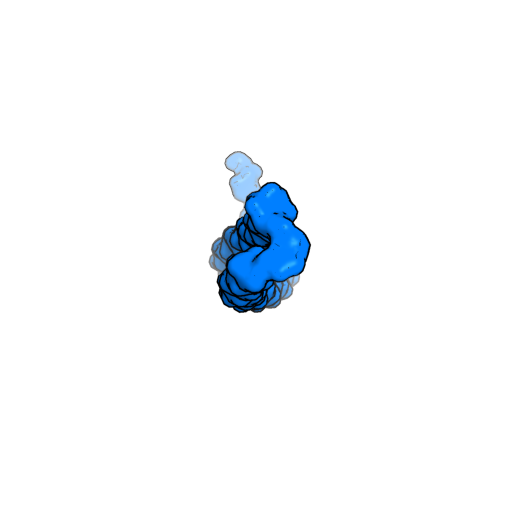 N . MET A 1 97 ? 17.209 -4.695 -26.756 1.00 86.31 97 MET A N 1
ATOM 801 C CA . MET A 1 97 ? 17.362 -3.949 -28.010 1.00 86.31 97 MET A CA 1
ATOM 802 C C . MET A 1 97 ? 18.681 -3.176 -28.079 1.00 86.31 97 MET A C 1
ATOM 804 O O . MET A 1 97 ? 19.279 -3.100 -29.152 1.00 86.31 97 MET A O 1
ATOM 808 N N . ILE A 1 98 ? 19.104 -2.546 -26.980 1.00 84.50 98 ILE A N 1
ATOM 809 C CA . ILE A 1 98 ? 20.375 -1.819 -26.906 1.00 84.50 98 ILE A CA 1
ATOM 810 C C . ILE A 1 98 ? 21.529 -2.792 -27.138 1.00 84.50 98 ILE A C 1
ATOM 812 O O . ILE A 1 98 ? 22.374 -2.495 -27.980 1.00 84.50 98 ILE A O 1
ATOM 816 N N . ASP A 1 99 ? 21.507 -3.950 -26.480 1.00 85.75 99 ASP A N 1
ATOM 817 C CA . ASP A 1 99 ? 22.527 -4.990 -26.611 1.00 85.75 99 ASP A CA 1
ATOM 818 C C . ASP A 1 99 ? 22.635 -5.475 -28.060 1.00 85.75 99 ASP A C 1
ATOM 820 O O . ASP A 1 99 ? 23.723 -5.465 -28.633 1.00 85.75 99 ASP A O 1
ATOM 824 N N . MET A 1 100 ? 21.505 -5.771 -28.714 1.00 87.19 100 MET A N 1
ATOM 825 C CA . MET A 1 100 ? 21.477 -6.143 -30.134 1.00 87.19 100 MET A CA 1
ATOM 826 C C . MET A 1 100 ? 22.097 -5.057 -31.033 1.00 87.19 100 MET A C 1
ATOM 828 O O . MET A 1 100 ? 22.934 -5.351 -31.888 1.00 87.19 100 MET A O 1
ATOM 832 N N . TYR A 1 101 ? 21.730 -3.784 -30.841 1.00 83.50 101 TYR A N 1
ATOM 833 C CA . TYR A 1 101 ? 22.309 -2.690 -31.632 1.00 83.50 101 TYR A CA 1
ATOM 834 C C . TYR A 1 101 ? 23.800 -2.478 -31.351 1.00 83.50 101 TYR A C 1
ATOM 836 O O . TYR A 1 101 ? 24.542 -2.038 -32.233 1.00 83.50 101 TYR A O 1
ATOM 844 N N . GLU A 1 102 ? 24.247 -2.740 -30.127 1.00 80.69 102 GLU A N 1
ATOM 845 C CA . GLU A 1 102 ? 25.657 -2.679 -29.769 1.00 80.69 102 GLU A CA 1
ATOM 846 C C . GLU A 1 102 ? 26.434 -3.844 -30.371 1.00 80.69 102 GLU A C 1
ATOM 848 O O . GLU A 1 102 ? 27.525 -3.622 -30.886 1.00 80.69 102 GLU A O 1
ATOM 853 N N . GLU A 1 103 ? 25.894 -5.058 -30.409 1.00 82.69 103 GLU A N 1
ATOM 854 C CA . GLU A 1 103 ? 26.522 -6.195 -31.087 1.00 82.69 103 GLU A CA 1
ATOM 855 C C . GLU A 1 103 ? 26.719 -5.934 -32.585 1.00 82.69 103 GLU A C 1
ATOM 857 O O . GLU A 1 103 ? 27.824 -6.137 -33.094 1.00 82.69 103 GLU A O 1
ATOM 862 N N . GLU A 1 104 ? 25.704 -5.388 -33.259 1.00 80.56 104 GLU A N 1
ATOM 863 C CA . GLU A 1 104 ? 25.726 -5.082 -34.696 1.00 80.56 104 GLU A CA 1
ATOM 864 C C . GLU A 1 104 ? 26.597 -3.865 -35.072 1.00 80.56 104 GLU A C 1
ATOM 866 O O . GLU A 1 104 ? 26.901 -3.658 -36.252 1.00 80.56 104 GLU A O 1
ATOM 871 N N . MET A 1 105 ? 27.032 -3.048 -34.102 1.00 76.06 105 MET A N 1
ATOM 872 C CA . MET A 1 105 ? 27.894 -1.896 -34.380 1.00 76.06 105 MET A CA 1
ATOM 873 C C . MET A 1 105 ? 29.321 -2.322 -34.785 1.00 76.06 105 MET A C 1
ATOM 875 O O . MET A 1 105 ? 29.976 -3.065 -34.045 1.00 76.06 105 MET A O 1
ATOM 879 N N . PRO A 1 106 ? 29.873 -1.774 -35.888 1.00 72.00 106 PRO A N 1
ATOM 880 C CA . PRO A 1 106 ? 31.275 -1.966 -36.258 1.00 72.00 106 PRO A CA 1
ATOM 881 C C . PRO A 1 106 ? 32.236 -1.529 -35.139 1.00 72.00 106 PRO A C 1
ATOM 883 O O . PRO A 1 106 ? 32.049 -0.474 -34.529 1.00 72.00 106 PRO A O 1
ATOM 886 N N . GLU A 1 107 ? 33.304 -2.298 -34.895 1.00 65.81 107 GLU A N 1
ATOM 887 C CA . GLU A 1 107 ? 34.292 -2.035 -33.827 1.00 65.81 107 GLU A CA 1
ATOM 888 C C . GLU A 1 107 ? 34.947 -0.645 -33.910 1.00 65.81 107 GLU A C 1
ATOM 890 O O . GLU A 1 107 ? 35.298 -0.053 -32.888 1.00 65.81 107 GLU A O 1
ATOM 895 N N . GLU A 1 108 ? 35.075 -0.097 -35.118 1.00 58.94 108 GLU A N 1
ATOM 896 C CA . GLU A 1 108 ? 35.618 1.242 -35.375 1.00 58.94 108 GLU A CA 1
ATOM 897 C C . GLU A 1 108 ? 34.700 2.353 -34.838 1.00 58.94 108 GLU A C 1
ATOM 899 O O . GLU A 1 108 ? 35.189 3.366 -34.349 1.00 58.94 108 GLU A O 1
ATOM 904 N N . ILE A 1 109 ? 33.379 2.131 -34.830 1.00 61.34 109 ILE A N 1
ATOM 905 C CA . ILE A 1 109 ? 32.368 3.063 -34.301 1.00 61.34 109 ILE A CA 1
ATOM 906 C C . ILE A 1 109 ? 32.189 2.878 -32.782 1.00 61.34 109 ILE A C 1
ATOM 908 O O . ILE A 1 109 ? 31.933 3.844 -32.060 1.00 61.34 109 ILE A O 1
ATOM 912 N N . LYS A 1 110 ? 32.398 1.658 -32.259 1.00 57.25 110 LYS A N 1
ATOM 913 C CA . LYS A 1 110 ? 32.376 1.374 -30.807 1.00 57.25 110 LYS A CA 1
ATOM 914 C C . LYS A 1 110 ? 33.430 2.170 -30.028 1.00 57.25 110 LYS A C 1
ATOM 916 O O . LYS A 1 110 ? 33.165 2.583 -28.897 1.00 57.25 110 LYS A O 1
ATOM 921 N N . LYS A 1 111 ? 34.605 2.410 -30.625 1.00 54.09 111 LYS A N 1
ATOM 922 C CA . LYS A 1 111 ? 35.694 3.188 -30.003 1.00 54.09 111 LYS A CA 1
ATOM 923 C C . LYS A 1 111 ? 35.354 4.674 -29.836 1.00 54.09 111 LYS A C 1
ATOM 925 O O . LYS A 1 111 ? 35.681 5.234 -28.795 1.00 54.09 111 LYS A O 1
ATOM 930 N N . ASP A 1 112 ? 34.631 5.278 -30.780 1.00 51.25 112 ASP A N 1
ATOM 931 C CA . ASP A 1 112 ? 34.166 6.673 -30.661 1.00 51.25 112 ASP A CA 1
ATOM 932 C C . ASP A 1 112 ? 32.991 6.820 -29.674 1.00 51.25 112 ASP A C 1
ATOM 934 O O . ASP A 1 112 ? 32.831 7.857 -29.034 1.00 51.25 112 ASP A O 1
ATOM 938 N N . HIS A 1 113 ? 32.181 5.771 -29.490 1.00 47.47 113 HIS A N 1
ATOM 939 C CA . HIS A 1 113 ? 31.035 5.781 -28.572 1.00 47.47 113 HIS A CA 1
ATOM 940 C C . HIS A 1 113 ? 31.379 5.487 -27.097 1.00 47.47 113 HIS A C 1
ATOM 942 O O . HIS A 1 113 ? 30.531 5.710 -26.229 1.00 47.47 113 HIS A O 1
ATOM 948 N N . THR A 1 114 ? 32.592 5.005 -26.795 1.00 51.41 114 THR A N 1
ATOM 949 C CA . THR A 1 114 ? 33.034 4.665 -25.425 1.00 51.41 114 THR A CA 1
ATOM 950 C C . THR A 1 114 ? 33.932 5.714 -24.766 1.00 51.41 114 THR A C 1
ATOM 952 O O . THR A 1 114 ? 34.074 5.682 -23.546 1.00 51.41 114 THR A O 1
ATOM 955 N N . TYR A 1 115 ? 34.471 6.695 -25.500 1.00 50.06 115 TYR A N 1
ATOM 956 C CA . TYR A 1 115 ? 35.343 7.726 -24.921 1.00 50.06 115 TYR A CA 1
ATOM 957 C C . TYR A 1 115 ? 34.963 9.145 -25.359 1.00 50.06 115 TYR A C 1
ATOM 959 O O . TYR A 1 115 ? 35.628 9.783 -26.165 1.00 50.06 115 TYR A O 1
ATOM 967 N N . GLY A 1 116 ? 33.913 9.670 -24.725 1.00 41.81 116 GLY A N 1
ATOM 968 C CA . GLY A 1 116 ? 33.657 11.110 -24.598 1.00 41.81 116 GLY A CA 1
ATOM 969 C C . GLY A 1 116 ? 34.326 11.744 -23.369 1.00 41.81 116 GLY A C 1
ATOM 970 O O . GLY A 1 116 ? 33.851 12.768 -22.890 1.00 41.81 116 GLY A O 1
ATOM 971 N N . TYR A 1 117 ? 35.382 11.127 -22.832 1.00 44.56 117 TYR A N 1
ATOM 972 C CA . TYR A 1 117 ? 36.264 11.730 -21.833 1.00 44.56 117 TYR A CA 1
ATOM 973 C C . TYR A 1 117 ? 37.652 11.900 -22.451 1.00 44.56 117 TYR A C 1
ATOM 975 O O . TYR A 1 117 ? 38.425 10.948 -22.508 1.00 44.56 117 TYR A O 1
ATOM 983 N N . ASN A 1 118 ? 37.932 13.116 -22.913 1.00 39.41 118 ASN A N 1
ATOM 984 C CA . ASN A 1 118 ? 39.261 13.722 -22.945 1.00 39.41 118 ASN A CA 1
ATOM 985 C C . ASN A 1 118 ? 39.103 15.196 -22.579 1.00 39.41 118 ASN A C 1
ATOM 987 O O . ASN A 1 118 ? 38.167 15.826 -23.123 1.00 39.41 118 ASN A O 1
#

pLDDT: mean 87.0, std 13.49, range [39.41, 97.81]

Sequence (118 aa):
MCNMLRLMNLKDEQALTKAMNNETEATSKITDLARDYRDAKKNINAEYEYDDVEREQKIEEIEDQYKLDLAELNEWQTEIDNEKVEKQTVIAKREDMIDMYEEEMPEEIKKDHTYGYN

Radius of gyration: 25.86 Å; chains: 1; bounding box: 63×20×67 Å

Secondary structure (DSSP, 8-state):
-HHHHHHHHHHHHHHHHHHHHHHHHHHHHHHHHHHHHHHHHHHHHHHS-TT-HHHHHHHHHHHHHHHHHHHHHHHHHHHHHHHHHHHHHHHHHHHHHHHHHHHHS-HHHHHHHH----

Foldseek 3Di:
DLVVLVVVLVVLVVQLVVLVVLLVVLVVVLVVLVVVLVVQLVVLPVVDDPPDPVSVVSNVVSVVVSVVSNVVSVVSNVVSVVSNVVSVVSSVVSVVVSVVVLVPDDPVVVVVVPDPDD